Protein AF-A0A952IYL4-F1 (afdb_monomer_lite)

Radius of gyration: 21.08 Å; chains: 1; bounding box: 59×47×56 Å

Sequence (177 aa):
MKTLAILIWVLPSLYLCVGGISNIVISKSFENARMQPENPRTGEDGNWYRNKAEQDASIDYENMIRLYPMYNGLGTTISYLLFLMGFGALGSIIRILLNKMNANNPLPAESLIPVVGVIIGIVVIVVDEFLPEFKYQSGKEKFYFTMALLGGLYSKEFLESLGKKFIARLDTNPTKP

Foldseek 3Di:
DLVVLLVVLLPLLVLLQVLLVLVVVLVVLCVVQVVDQFDWDADPVRDIDRDDSRVVSVVSVVVSCVSVVVPVPQPPVRSLLSSLLSLLLQLLSVLQVVCCVVVVDDRPPPSCLSVLLSVQSNCLVVVCVVCVPVCVPQPNSVVSSVSSSVCSNCSVVVVVVVVVVVVVVVVVDPPDD

pLDDT: mean 78.01, std 13.48, range [39.44, 94.5]

Structure (mmCIF, N/CA/C/O backbone):
data_AF-A0A952IYL4-F1
#
_entry.id   AF-A0A952IYL4-F1
#
loop_
_atom_site.group_PDB
_atom_site.id
_atom_site.type_symbol
_atom_site.label_atom_id
_atom_site.label_alt_id
_atom_site.label_comp_id
_atom_site.label_asym_id
_atom_site.label_entity_id
_atom_site.label_seq_id
_atom_site.pdbx_PDB_ins_code
_atom_site.Cartn_x
_atom_site.Cartn_y
_atom_site.Cartn_z
_atom_site.occupancy
_atom_site.B_iso_or_equiv
_atom_site.auth_seq_id
_atom_site.auth_comp_id
_atom_site.auth_asym_id
_atom_site.auth_atom_id
_atom_site.pdbx_PDB_model_num
ATOM 1 N N . MET A 1 1 ? -1.327 9.370 27.775 1.00 54.38 1 MET A N 1
ATOM 2 C CA . MET A 1 1 ? -1.295 7.953 27.333 1.00 54.38 1 MET A CA 1
ATOM 3 C C . MET A 1 1 ? -2.117 7.687 26.067 1.00 54.38 1 MET A C 1
ATOM 5 O O . MET A 1 1 ? -1.551 7.152 25.127 1.00 54.38 1 MET A O 1
ATOM 9 N N . LYS A 1 2 ? -3.392 8.105 25.969 1.00 63.66 2 LYS A N 1
ATOM 10 C CA . LYS A 1 2 ? -4.260 7.814 24.799 1.00 63.66 2 LYS A CA 1
ATOM 11 C C . LYS A 1 2 ? -3.735 8.339 23.446 1.00 63.66 2 LYS A C 1
ATOM 13 O O . LYS A 1 2 ? -3.785 7.627 22.454 1.00 63.66 2 LYS A O 1
ATOM 18 N N . THR A 1 3 ? -3.170 9.548 23.411 1.00 65.38 3 THR A N 1
ATOM 19 C CA . THR A 1 3 ? -2.587 10.138 22.188 1.00 65.38 3 THR A CA 1
ATOM 20 C C . THR A 1 3 ? -1.337 9.396 21.711 1.00 65.38 3 THR A C 1
ATOM 22 O O . THR A 1 3 ? -1.148 9.213 20.514 1.00 65.38 3 THR A O 1
ATOM 25 N N . LEU A 1 4 ? -0.508 8.929 22.652 1.00 68.69 4 LEU A N 1
ATOM 26 C CA . LEU A 1 4 ? 0.713 8.180 22.350 1.00 68.69 4 LEU A CA 1
ATOM 27 C C . LEU A 1 4 ? 0.381 6.823 21.716 1.00 68.69 4 LEU A C 1
ATOM 29 O O . LEU A 1 4 ? 1.014 6.435 20.744 1.00 68.69 4 LEU A O 1
ATOM 33 N N . ALA A 1 5 ? -0.664 6.148 22.207 1.00 70.62 5 ALA A N 1
ATOM 34 C CA . ALA A 1 5 ? -1.143 4.898 21.623 1.00 70.62 5 ALA A CA 1
ATOM 35 C C . ALA A 1 5 ? -1.588 5.077 20.163 1.00 70.62 5 ALA A C 1
ATOM 37 O O . ALA A 1 5 ? -1.241 4.265 19.317 1.00 70.62 5 ALA A O 1
ATOM 38 N N . ILE A 1 6 ? -2.297 6.162 19.839 1.00 71.00 6 ILE A N 1
ATOM 39 C CA . ILE A 1 6 ? -2.703 6.446 18.453 1.00 71.00 6 ILE A CA 1
ATOM 40 C C . ILE A 1 6 ? -1.487 6.743 17.573 1.00 71.00 6 ILE A C 1
ATOM 42 O O . ILE A 1 6 ? -1.422 6.238 16.458 1.00 71.00 6 ILE A O 1
ATOM 46 N N . LEU A 1 7 ? -0.501 7.497 18.069 1.00 75.38 7 LEU A N 1
ATOM 47 C CA . LEU A 1 7 ? 0.737 7.769 17.328 1.00 75.38 7 LEU A CA 1
ATOM 48 C C . LEU A 1 7 ? 1.519 6.488 16.998 1.00 75.38 7 LEU A C 1
ATOM 50 O O . LEU A 1 7 ? 2.036 6.372 15.887 1.00 75.38 7 LEU A O 1
ATOM 54 N N . ILE A 1 8 ? 1.537 5.515 17.917 1.00 82.38 8 ILE A N 1
ATOM 55 C CA . ILE A 1 8 ? 2.146 4.191 17.702 1.00 82.38 8 ILE A CA 1
ATOM 56 C C . ILE A 1 8 ? 1.471 3.438 16.550 1.00 82.38 8 ILE A C 1
ATOM 58 O O . ILE A 1 8 ? 2.142 2.680 15.863 1.00 82.38 8 ILE A O 1
ATOM 62 N N . TRP A 1 9 ? 0.180 3.662 16.290 1.00 82.81 9 TRP A N 1
ATOM 63 C CA . TRP A 1 9 ? -0.519 3.053 15.153 1.00 82.81 9 TRP A CA 1
ATOM 64 C C . TRP A 1 9 ? -0.425 3.886 13.872 1.00 82.81 9 TRP A C 1
ATOM 66 O O . TRP A 1 9 ? -0.315 3.324 12.785 1.00 82.81 9 TRP A O 1
ATOM 76 N N . VAL A 1 10 ? -0.443 5.217 13.980 1.00 85.75 10 VAL A N 1
ATOM 77 C CA . VAL A 1 10 ? -0.413 6.142 12.835 1.00 85.75 10 VAL A CA 1
ATOM 78 C C . VAL A 1 10 ? 0.873 5.987 12.036 1.00 85.75 10 VAL A C 1
ATOM 80 O O . VAL A 1 10 ? 0.806 5.816 10.821 1.00 85.75 10 VAL A O 1
ATOM 83 N N . LEU A 1 11 ? 2.034 6.044 12.699 1.00 88.50 11 LEU A N 1
ATOM 84 C CA . LEU A 1 11 ? 3.321 6.075 12.000 1.00 88.50 11 LEU A CA 1
ATOM 85 C C . LEU A 1 11 ? 3.586 4.781 11.210 1.00 88.50 11 LEU A C 1
ATOM 87 O O . LEU A 1 11 ? 3.863 4.891 10.015 1.00 88.50 11 LEU A O 1
ATOM 91 N N . PRO A 1 12 ? 3.425 3.570 11.783 1.00 89.19 12 PRO A N 1
ATOM 92 C CA . PRO A 1 12 ? 3.587 2.333 11.022 1.00 89.19 12 PRO A CA 1
ATOM 93 C C . PRO A 1 12 ? 2.534 2.172 9.925 1.00 89.19 12 PRO A C 1
ATOM 95 O O . PRO A 1 12 ? 2.871 1.756 8.822 1.00 89.19 12 PRO A O 1
ATOM 98 N N . SER A 1 13 ? 1.271 2.538 10.183 1.00 89.94 13 SER A N 1
ATOM 99 C CA . SER A 1 13 ? 0.208 2.412 9.173 1.00 89.94 13 SER A CA 1
ATOM 100 C C . SER A 1 13 ? 0.472 3.314 7.971 1.00 89.94 13 SER A C 1
ATOM 102 O O . SER A 1 13 ? 0.368 2.862 6.835 1.00 89.94 13 SER A O 1
ATOM 104 N N . LEU A 1 14 ? 0.866 4.571 8.207 1.00 91.00 14 LEU A N 1
ATOM 105 C CA . LEU A 1 14 ? 1.255 5.496 7.142 1.00 91.00 14 LEU A CA 1
ATOM 106 C C . LEU A 1 14 ? 2.483 4.994 6.388 1.00 91.00 14 LEU A C 1
ATOM 108 O O . LEU A 1 14 ? 2.465 4.989 5.162 1.00 91.00 14 LEU A O 1
ATOM 112 N N . TYR A 1 15 ? 3.512 4.533 7.101 1.00 91.25 15 TYR A N 1
ATOM 113 C CA . TYR A 1 15 ? 4.718 3.976 6.491 1.00 91.25 15 TYR A CA 1
ATOM 114 C C . TYR A 1 15 ? 4.389 2.820 5.532 1.00 91.25 15 TYR A C 1
ATOM 116 O O . TYR A 1 15 ? 4.819 2.828 4.380 1.00 91.25 15 TYR A O 1
ATOM 124 N N . LEU A 1 16 ? 3.544 1.879 5.965 1.00 90.94 16 LEU A N 1
ATOM 125 C CA . LEU A 1 16 ? 3.081 0.764 5.135 1.00 90.94 16 LEU A CA 1
ATOM 126 C C . LEU A 1 16 ? 2.220 1.230 3.953 1.00 90.94 16 LEU A C 1
ATOM 128 O O . LEU A 1 16 ? 2.402 0.742 2.840 1.00 90.94 16 LEU A O 1
ATOM 132 N N . CYS A 1 17 ? 1.308 2.185 4.159 1.00 91.12 17 CYS A N 1
ATOM 133 C CA . CYS A 1 17 ? 0.451 2.700 3.088 1.00 91.12 17 CYS A CA 1
ATOM 134 C C . CYS A 1 17 ? 1.260 3.411 1.999 1.00 91.12 17 CYS A C 1
ATOM 136 O O . CYS A 1 17 ? 1.048 3.153 0.815 1.00 91.12 17 CYS A O 1
ATOM 138 N N . VAL A 1 18 ? 2.196 4.287 2.382 1.00 91.44 18 VAL A N 1
ATOM 139 C CA . VAL A 1 18 ? 3.045 5.007 1.422 1.00 91.44 18 VAL A CA 1
ATOM 140 C C . VAL A 1 18 ? 3.923 4.020 0.661 1.00 91.44 18 VAL A C 1
ATOM 142 O O . VAL A 1 18 ? 3.973 4.088 -0.563 1.00 91.44 18 VAL A O 1
ATOM 145 N N . GLY A 1 19 ? 4.540 3.056 1.348 1.00 90.00 19 GLY A N 1
ATOM 146 C CA . GLY A 1 19 ? 5.318 2.012 0.686 1.00 90.00 19 GLY A CA 1
ATOM 147 C C . GLY A 1 19 ? 4.492 1.166 -0.292 1.00 90.00 19 GLY A C 1
ATOM 148 O O . GLY A 1 19 ? 4.947 0.909 -1.405 1.00 90.00 19 GLY A O 1
ATOM 149 N N . GLY A 1 20 ? 3.252 0.815 0.063 1.00 87.88 20 GLY A N 1
ATOM 150 C CA . GLY A 1 20 ? 2.334 0.097 -0.827 1.00 87.88 20 GLY A CA 1
ATOM 151 C C . GLY A 1 20 ? 1.944 0.901 -2.070 1.00 87.88 20 GLY A C 1
ATOM 152 O O . GLY A 1 20 ? 1.923 0.358 -3.174 1.00 87.88 20 GLY A O 1
ATOM 153 N N . ILE A 1 21 ? 1.689 2.206 -1.922 1.00 89.12 21 ILE A N 1
ATOM 154 C CA . ILE A 1 21 ? 1.413 3.105 -3.056 1.00 89.12 21 ILE A CA 1
ATOM 155 C C . ILE A 1 21 ? 2.640 3.222 -3.959 1.00 89.12 21 ILE A C 1
ATOM 157 O O . ILE A 1 21 ? 2.503 3.094 -5.175 1.00 89.12 21 ILE A O 1
ATOM 161 N N . SER A 1 22 ? 3.826 3.430 -3.383 1.00 90.19 22 SER A N 1
ATOM 162 C CA . SER A 1 22 ? 5.079 3.489 -4.140 1.00 90.19 22 SER A CA 1
ATOM 163 C C . SER A 1 22 ? 5.296 2.213 -4.948 1.00 90.19 22 SER A C 1
ATOM 165 O O . SER A 1 22 ? 5.591 2.295 -6.137 1.00 90.19 22 SER A O 1
ATOM 167 N N . ASN A 1 23 ? 5.052 1.043 -4.350 1.00 87.19 23 ASN A N 1
ATOM 168 C CA . ASN A 1 23 ? 5.177 -0.238 -5.039 1.00 87.19 23 ASN A CA 1
ATOM 169 C C . ASN A 1 23 ? 4.221 -0.358 -6.242 1.00 87.19 23 ASN A C 1
ATOM 171 O O . ASN A 1 23 ? 4.643 -0.790 -7.315 1.00 87.19 23 ASN A O 1
ATOM 175 N N . ILE A 1 24 ? 2.962 0.083 -6.107 1.00 85.44 24 ILE A N 1
ATOM 176 C CA . ILE A 1 24 ? 2.004 0.125 -7.230 1.00 85.44 24 ILE A CA 1
ATOM 177 C C . ILE A 1 24 ? 2.506 1.051 -8.342 1.00 85.44 24 ILE A C 1
ATOM 179 O O . ILE A 1 24 ? 2.439 0.708 -9.523 1.00 85.44 24 ILE A O 1
ATOM 183 N N . VAL A 1 25 ? 2.962 2.253 -7.979 1.00 89.19 25 VAL A N 1
ATOM 184 C CA . VAL A 1 25 ? 3.420 3.260 -8.946 1.00 89.19 25 VAL A CA 1
ATOM 185 C C . VAL A 1 25 ? 4.622 2.735 -9.725 1.00 89.19 25 VAL A C 1
ATOM 187 O O . VAL A 1 25 ? 4.610 2.783 -10.952 1.00 89.19 25 VAL A O 1
ATOM 190 N N . ILE A 1 26 ? 5.606 2.167 -9.031 1.00 90.81 26 ILE A N 1
ATOM 191 C CA . ILE A 1 26 ? 6.827 1.623 -9.633 1.00 90.81 26 ILE A CA 1
ATOM 192 C C . ILE A 1 26 ? 6.516 0.403 -10.505 1.00 90.81 26 ILE A C 1
ATOM 194 O O . ILE A 1 26 ? 7.002 0.318 -11.632 1.00 90.81 26 ILE A O 1
ATOM 198 N N . SER A 1 27 ? 5.640 -0.497 -10.049 1.00 86.75 27 SER A N 1
ATOM 199 C CA . SER A 1 27 ? 5.186 -1.639 -10.857 1.00 86.75 27 SER A CA 1
ATOM 200 C C . SER A 1 27 ? 4.553 -1.173 -12.170 1.00 86.75 27 SER A C 1
ATOM 202 O O . SER A 1 27 ? 4.871 -1.692 -13.240 1.00 86.75 27 SER A O 1
ATOM 204 N N . LYS A 1 28 ? 3.736 -0.114 -12.119 1.00 89.19 28 LYS A N 1
ATOM 205 C CA . LYS A 1 28 ? 3.158 0.495 -13.321 1.00 89.19 28 LYS A CA 1
ATOM 206 C C . LYS A 1 28 ? 4.212 1.166 -14.208 1.00 89.19 28 LYS A C 1
ATOM 208 O O . LYS A 1 28 ? 4.083 1.129 -15.429 1.00 89.19 28 LYS A O 1
ATOM 213 N N . SER A 1 29 ? 5.258 1.761 -13.634 1.00 91.50 29 SER A N 1
ATOM 214 C CA . SER A 1 29 ? 6.390 2.296 -14.403 1.00 91.50 29 SER A CA 1
ATOM 215 C C . SER A 1 29 ? 7.112 1.195 -15.184 1.00 91.50 29 SER A C 1
ATOM 217 O O . SER A 1 29 ? 7.380 1.384 -16.370 1.00 91.50 29 SER A O 1
ATOM 219 N N . PHE A 1 30 ? 7.330 0.019 -14.584 1.00 92.31 30 PHE A N 1
ATOM 22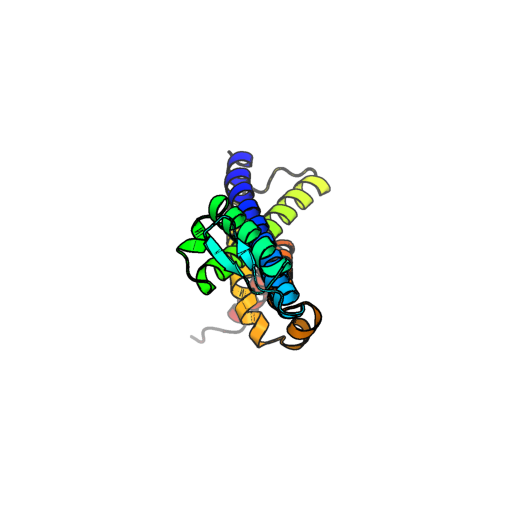0 C CA . PHE A 1 30 ? 7.873 -1.146 -15.295 1.00 92.31 30 PHE A CA 1
ATOM 221 C C . PHE A 1 30 ? 6.939 -1.654 -16.401 1.00 92.31 30 PHE A C 1
ATOM 223 O O . PHE A 1 30 ? 7.399 -1.950 -17.504 1.00 92.31 30 PHE A O 1
ATOM 230 N N . GLU A 1 31 ? 5.629 -1.731 -16.153 1.00 89.94 31 GLU A N 1
ATOM 231 C CA . GLU A 1 31 ? 4.652 -2.094 -17.191 1.00 89.94 31 GLU A CA 1
ATOM 232 C C . GLU A 1 31 ? 4.694 -1.117 -18.371 1.00 89.94 31 GLU A C 1
ATOM 234 O O . GLU A 1 31 ? 4.786 -1.536 -19.524 1.00 89.94 31 GLU A O 1
ATOM 239 N N . ASN A 1 32 ? 4.697 0.187 -18.092 1.00 90.00 32 ASN A N 1
ATOM 240 C CA . ASN A 1 32 ? 4.788 1.224 -19.116 1.00 90.00 32 ASN A CA 1
ATOM 241 C C . ASN A 1 32 ? 6.108 1.137 -19.895 1.00 90.00 32 ASN A C 1
ATOM 243 O O . ASN A 1 32 ? 6.109 1.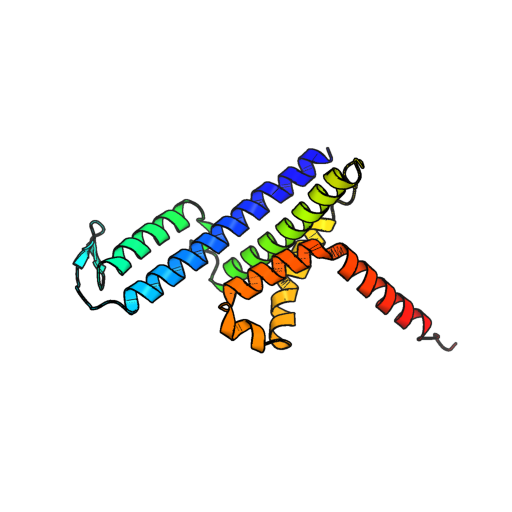300 -21.114 1.00 90.00 32 ASN A O 1
ATOM 247 N N . ALA A 1 33 ? 7.224 0.850 -19.219 1.00 91.81 33 ALA A N 1
ATOM 248 C CA . ALA A 1 33 ? 8.522 0.670 -19.861 1.00 91.81 33 ALA A CA 1
ATOM 249 C C . ALA A 1 33 ? 8.520 -0.502 -20.853 1.00 91.81 33 ALA A C 1
ATOM 251 O O . ALA A 1 33 ? 9.098 -0.398 -21.935 1.00 91.81 33 ALA A O 1
ATOM 252 N N . ARG A 1 34 ? 7.814 -1.594 -20.533 1.00 92.19 34 ARG A N 1
ATOM 253 C CA . ARG A 1 34 ? 7.658 -2.752 -21.431 1.00 92.19 34 ARG A CA 1
ATOM 254 C C . ARG A 1 34 ? 6.830 -2.439 -22.676 1.00 92.19 34 ARG A C 1
ATOM 256 O O . ARG A 1 34 ? 7.074 -3.041 -23.717 1.00 92.19 34 ARG A O 1
ATOM 263 N N . MET A 1 35 ? 5.883 -1.504 -22.587 1.00 92.06 35 MET A N 1
ATOM 264 C CA . MET A 1 35 ? 5.075 -1.061 -23.734 1.00 92.06 35 MET A CA 1
ATOM 265 C C . MET A 1 35 ? 5.839 -0.131 -24.685 1.00 92.06 35 MET A C 1
ATOM 267 O O . MET A 1 35 ? 5.413 0.065 -25.822 1.00 92.06 35 MET A O 1
ATOM 271 N N . GLN A 1 36 ? 6.952 0.458 -24.241 1.00 91.81 36 GLN A N 1
ATOM 272 C CA . GLN A 1 36 ? 7.775 1.324 -25.080 1.00 91.81 36 GLN A CA 1
ATOM 273 C C . GLN A 1 36 ? 8.692 0.514 -26.016 1.00 91.81 36 GLN A C 1
ATOM 275 O O . GLN A 1 36 ? 9.071 -0.622 -25.691 1.00 91.81 36 GLN A O 1
ATOM 280 N N . PRO A 1 37 ? 9.087 1.100 -27.166 1.00 91.25 37 PRO A N 1
ATOM 281 C CA . PRO A 1 37 ? 10.078 0.505 -28.053 1.00 91.25 37 PRO A CA 1
ATOM 282 C C . PRO A 1 37 ? 11.373 0.154 -27.317 1.00 91.25 37 PRO A C 1
ATOM 284 O O . PRO A 1 37 ? 11.769 0.814 -26.350 1.00 91.25 37 PRO A O 1
ATOM 287 N N . GLU A 1 38 ? 12.039 -0.892 -27.792 1.00 91.81 38 GLU A N 1
ATOM 288 C CA . GLU A 1 38 ? 13.365 -1.248 -27.303 1.00 91.81 38 GLU A CA 1
ATOM 289 C C . GLU A 1 38 ? 14.381 -0.220 -27.798 1.00 91.81 38 GLU A C 1
ATOM 291 O O . GLU A 1 38 ? 14.461 0.083 -28.987 1.00 91.81 38 GLU A O 1
ATOM 296 N N . ASN A 1 39 ? 15.147 0.326 -26.863 1.00 92.19 39 ASN A N 1
ATOM 297 C CA . ASN A 1 39 ? 16.310 1.153 -27.138 1.00 92.19 39 ASN A CA 1
ATOM 298 C C . ASN A 1 39 ? 17.348 0.863 -26.048 1.00 92.19 39 ASN A C 1
ATOM 300 O O . ASN A 1 39 ? 17.429 1.615 -25.066 1.00 92.19 39 ASN A O 1
ATOM 304 N N . PRO A 1 40 ? 18.047 -0.282 -26.164 1.00 89.88 40 PRO A N 1
ATOM 305 C CA . PRO A 1 40 ? 18.872 -0.796 -25.090 1.00 89.88 40 PRO A CA 1
ATOM 306 C C . PRO A 1 40 ? 19.961 0.188 -24.690 1.00 89.88 40 PRO A C 1
ATOM 308 O O . PRO A 1 40 ? 20.583 0.834 -25.534 1.00 89.88 40 PRO A O 1
ATOM 311 N N . ARG A 1 41 ? 20.210 0.285 -23.389 1.00 90.12 41 ARG A N 1
ATOM 312 C CA . ARG A 1 41 ? 21.247 1.154 -22.837 1.00 90.12 41 ARG A CA 1
ATOM 313 C C . ARG A 1 41 ? 21.812 0.583 -21.555 1.00 90.12 41 ARG A C 1
ATOM 315 O O . ARG A 1 41 ? 21.117 -0.103 -20.811 1.00 90.12 41 ARG A O 1
ATOM 322 N N . THR A 1 42 ? 23.067 0.904 -21.297 1.00 90.75 42 THR A N 1
ATOM 323 C CA . THR A 1 42 ? 23.731 0.564 -20.043 1.00 90.75 42 THR A CA 1
ATOM 324 C C . THR A 1 42 ? 23.528 1.705 -19.051 1.00 90.75 42 THR A C 1
ATOM 326 O O . THR A 1 42 ? 23.703 2.871 -19.413 1.00 90.75 42 THR A O 1
ATOM 329 N N . GLY A 1 43 ? 23.117 1.382 -17.827 1.00 86.50 43 GLY A N 1
ATOM 330 C CA . GLY A 1 43 ? 23.027 2.356 -16.745 1.00 86.50 43 GLY A CA 1
ATOM 331 C C . GLY A 1 43 ? 24.384 2.667 -16.117 1.00 86.50 43 GLY A C 1
ATOM 332 O O . GLY A 1 43 ? 25.383 1.999 -16.382 1.00 86.50 43 GLY A O 1
ATOM 333 N N . GLU A 1 44 ? 24.419 3.688 -15.259 1.00 84.06 44 GLU A N 1
ATOM 334 C CA . GLU A 1 44 ? 25.616 4.048 -14.475 1.00 84.06 44 GLU A CA 1
ATOM 335 C C . GLU A 1 44 ? 26.022 2.952 -13.472 1.00 84.06 44 GLU A C 1
ATOM 337 O O . GLU A 1 44 ? 27.165 2.891 -13.032 1.00 84.06 44 GLU A O 1
ATOM 342 N N . ASP A 1 45 ? 25.089 2.061 -13.151 1.00 84.00 45 ASP A N 1
ATOM 343 C CA . ASP A 1 45 ? 25.254 0.862 -12.330 1.00 84.00 45 ASP A CA 1
ATOM 344 C C . ASP A 1 45 ? 25.847 -0.337 -13.098 1.00 84.00 45 ASP A C 1
ATOM 346 O O . ASP A 1 45 ? 26.079 -1.394 -12.514 1.00 84.00 45 ASP A O 1
ATOM 350 N N . GLY A 1 46 ? 26.091 -0.193 -14.405 1.00 86.69 46 GLY A N 1
ATOM 351 C CA . GLY A 1 46 ? 26.610 -1.252 -15.270 1.00 86.69 46 GLY A CA 1
ATOM 352 C C . GLY A 1 46 ? 25.562 -2.269 -15.736 1.00 86.69 46 GLY A C 1
ATOM 353 O O . GLY A 1 46 ? 25.914 -3.192 -16.474 1.00 86.69 46 GLY A O 1
ATOM 354 N N . ASN A 1 47 ? 24.288 -2.109 -15.363 1.00 90.50 47 ASN A N 1
ATOM 355 C CA . ASN A 1 47 ? 23.212 -3.004 -15.786 1.00 90.50 47 ASN A CA 1
ATOM 356 C C . ASN A 1 47 ? 22.685 -2.637 -17.178 1.00 90.50 47 ASN A C 1
ATOM 358 O O . ASN A 1 47 ? 22.672 -1.471 -17.582 1.00 90.50 47 ASN A O 1
ATOM 362 N N . TRP A 1 48 ? 22.229 -3.648 -17.920 1.00 93.12 48 TRP A N 1
ATOM 363 C CA . TRP A 1 48 ? 21.569 -3.458 -19.210 1.00 93.12 48 TRP A CA 1
ATOM 364 C C . TRP A 1 48 ? 20.070 -3.263 -19.026 1.00 93.12 48 TRP A C 1
ATOM 366 O O . TRP A 1 48 ? 19.394 -4.104 -18.439 1.00 93.12 48 TRP A O 1
ATOM 376 N N . TYR A 1 49 ? 19.560 -2.180 -19.601 1.00 93.88 49 TYR A N 1
ATOM 377 C CA . TYR A 1 49 ? 18.151 -1.818 -19.597 1.00 93.88 49 TYR A CA 1
ATOM 378 C C . TYR A 1 49 ? 17.598 -1.841 -21.018 1.00 93.88 49 TYR A C 1
ATOM 380 O O . TYR A 1 49 ? 18.268 -1.408 -21.958 1.00 93.88 49 TYR A O 1
ATOM 388 N N . ARG A 1 50 ? 16.351 -2.286 -21.180 1.00 92.88 50 ARG A N 1
ATOM 389 C CA . ARG A 1 50 ? 15.598 -2.307 -22.443 1.00 92.88 50 ARG A CA 1
ATOM 390 C C . ARG A 1 50 ? 15.438 -0.914 -23.034 1.00 92.88 50 ARG A C 1
ATOM 392 O O . ARG A 1 50 ? 15.460 -0.771 -24.253 1.00 92.88 50 ARG A O 1
ATOM 399 N N . ASN A 1 51 ? 15.207 0.097 -22.194 1.00 94.50 51 ASN A N 1
ATOM 400 C CA . ASN A 1 51 ? 15.036 1.484 -22.618 1.00 94.50 51 ASN A CA 1
ATOM 401 C C . ASN A 1 51 ? 15.214 2.502 -21.477 1.00 94.50 51 ASN A C 1
ATOM 403 O O . ASN A 1 51 ? 15.363 2.163 -20.304 1.00 94.50 51 ASN A O 1
ATOM 407 N N . LYS A 1 52 ? 15.179 3.784 -21.876 1.00 93.06 52 LYS A N 1
ATOM 408 C CA . LYS A 1 52 ? 14.446 4.882 -21.219 1.00 93.06 52 LYS A CA 1
ATOM 409 C C . LYS A 1 52 ? 13.833 4.578 -19.834 1.00 93.06 52 LYS A C 1
ATOM 411 O O . LYS A 1 52 ? 14.448 4.532 -18.773 1.00 93.06 52 LYS A O 1
ATOM 416 N N . ALA A 1 53 ? 12.540 4.332 -19.911 1.00 93.31 53 ALA A N 1
ATOM 417 C CA . ALA A 1 53 ? 11.668 4.164 -18.775 1.00 93.31 53 ALA A CA 1
ATOM 418 C C . ALA A 1 53 ? 12.049 2.992 -17.860 1.00 93.31 53 ALA A C 1
ATOM 420 O O . ALA A 1 53 ? 11.800 3.087 -16.664 1.00 93.31 53 ALA A O 1
ATOM 421 N N . GLU A 1 54 ? 12.651 1.910 -18.370 1.00 94.12 54 GLU A N 1
ATOM 422 C CA . GLU A 1 54 ? 13.018 0.773 -17.514 1.00 94.12 54 GLU A CA 1
ATOM 423 C C . GLU A 1 54 ? 14.146 1.123 -16.538 1.00 94.12 54 GLU A C 1
ATOM 425 O O . GLU A 1 54 ? 14.055 0.782 -15.362 1.00 94.12 54 GLU A O 1
ATOM 430 N N . GLN A 1 55 ? 15.172 1.848 -16.992 1.00 94.50 55 GLN A N 1
ATOM 431 C CA . GLN A 1 55 ? 16.228 2.320 -16.091 1.00 94.50 55 GLN A CA 1
ATOM 432 C C . GLN A 1 55 ? 15.659 3.280 -15.039 1.00 94.50 55 GLN A C 1
ATOM 434 O O . GLN A 1 55 ? 15.975 3.147 -13.861 1.00 94.50 55 GLN A O 1
ATOM 439 N N . ASP A 1 56 ? 14.805 4.223 -15.449 1.00 93.75 56 ASP A N 1
ATOM 440 C CA . ASP A 1 56 ? 14.215 5.200 -14.529 1.00 93.75 56 ASP A CA 1
ATOM 441 C C . ASP A 1 56 ? 13.349 4.475 -13.468 1.00 93.75 56 ASP A C 1
ATOM 443 O O . ASP A 1 56 ? 13.468 4.745 -12.274 1.00 93.75 56 ASP A O 1
ATOM 447 N N . ALA A 1 57 ? 12.571 3.463 -13.879 1.00 93.75 57 ALA A N 1
ATOM 448 C CA . ALA A 1 57 ? 11.797 2.612 -12.972 1.00 93.75 57 ALA A CA 1
ATOM 449 C C . ALA A 1 57 ? 12.680 1.779 -12.024 1.00 93.75 57 ALA A C 1
ATOM 451 O O . ALA A 1 57 ? 12.322 1.594 -10.861 1.00 93.75 57 ALA A O 1
ATOM 452 N N . SER A 1 58 ? 13.834 1.300 -12.499 1.00 93.00 58 SER A N 1
ATOM 453 C CA . SER A 1 58 ? 14.823 0.590 -11.679 1.00 93.00 58 SER A CA 1
ATOM 454 C C . SER A 1 58 ? 15.406 1.490 -10.589 1.00 93.00 58 SER A C 1
ATOM 456 O O . SER A 1 58 ? 15.440 1.106 -9.421 1.00 93.00 58 SER A O 1
ATOM 458 N N . ILE A 1 59 ? 15.769 2.729 -10.933 1.00 93.19 59 ILE A N 1
ATOM 459 C CA . ILE A 1 59 ? 16.269 3.719 -9.967 1.00 93.19 59 ILE A CA 1
ATOM 460 C C . ILE A 1 59 ? 15.200 4.033 -8.911 1.00 93.19 59 ILE A C 1
ATOM 462 O O . ILE A 1 59 ? 15.493 4.060 -7.712 1.00 93.19 59 ILE A O 1
ATOM 466 N N . ASP A 1 60 ? 13.949 4.233 -9.330 1.00 93.19 60 ASP A N 1
ATOM 467 C CA . ASP A 1 60 ? 12.834 4.459 -8.405 1.00 93.19 60 ASP A CA 1
ATOM 468 C C . ASP A 1 60 ? 12.608 3.255 -7.480 1.00 93.19 60 ASP A C 1
ATOM 470 O O . ASP A 1 60 ? 12.356 3.425 -6.283 1.00 93.19 60 ASP A O 1
ATOM 474 N N . TYR A 1 61 ? 12.749 2.037 -8.007 1.00 91.00 61 TYR A N 1
ATOM 475 C CA . TYR A 1 61 ? 12.665 0.802 -7.233 1.00 91.00 61 TYR A CA 1
ATOM 476 C C . TYR A 1 61 ? 13.778 0.688 -6.189 1.00 91.00 61 TYR A C 1
ATOM 478 O O . TYR A 1 61 ? 13.499 0.390 -5.025 1.00 91.00 61 TYR A O 1
ATOM 486 N N . GLU A 1 62 ? 15.025 0.994 -6.548 1.00 90.94 62 GLU A N 1
ATOM 487 C CA . GLU A 1 62 ? 16.134 1.023 -5.592 1.00 90.94 62 GLU A CA 1
ATOM 488 C C . GLU A 1 62 ? 15.910 2.058 -4.487 1.00 90.94 62 GLU A C 1
ATOM 490 O O . GLU A 1 62 ? 16.113 1.769 -3.304 1.00 90.94 62 GLU A O 1
ATOM 495 N N . ASN A 1 63 ? 15.449 3.257 -4.848 1.00 91.69 63 ASN A N 1
ATOM 496 C CA . ASN A 1 63 ? 15.114 4.302 -3.883 1.00 91.69 63 ASN A CA 1
ATOM 497 C C . ASN A 1 63 ? 13.979 3.863 -2.950 1.00 91.69 63 ASN A C 1
ATOM 499 O O . ASN A 1 63 ? 14.051 4.092 -1.738 1.00 91.69 63 ASN A O 1
ATOM 503 N N . MET A 1 64 ? 12.961 3.181 -3.484 1.00 90.81 64 MET A N 1
ATOM 504 C CA . MET A 1 64 ? 11.900 2.591 -2.674 1.00 90.81 64 MET A CA 1
ATOM 505 C C . MET A 1 64 ? 12.468 1.557 -1.702 1.00 90.81 64 MET A C 1
ATOM 507 O O . MET A 1 64 ? 12.179 1.637 -0.513 1.00 90.81 64 MET A O 1
ATOM 511 N N . ILE A 1 65 ? 13.301 0.618 -2.153 1.00 88.62 65 ILE A N 1
ATOM 512 C CA . ILE A 1 65 ? 13.897 -0.389 -1.265 1.00 88.62 65 ILE A CA 1
ATOM 513 C C . ILE A 1 65 ? 14.758 0.261 -0.177 1.00 88.62 65 ILE A C 1
ATOM 515 O O . ILE A 1 65 ? 14.727 -0.188 0.965 1.00 88.62 65 ILE A O 1
ATOM 519 N N . ARG A 1 66 ? 15.498 1.334 -0.477 1.00 89.56 66 ARG A N 1
ATOM 520 C CA . ARG A 1 66 ? 16.294 2.052 0.536 1.00 89.56 66 ARG A CA 1
ATOM 521 C C . ARG A 1 66 ? 15.423 2.637 1.647 1.00 89.56 66 ARG A C 1
ATOM 523 O O . ARG A 1 66 ? 15.785 2.549 2.817 1.00 89.56 66 ARG A O 1
ATOM 530 N N . LEU A 1 67 ? 14.280 3.221 1.290 1.00 89.00 67 LEU A N 1
ATOM 531 C CA . LEU A 1 67 ? 13.326 3.788 2.251 1.00 89.00 67 LEU A CA 1
ATOM 532 C C . LEU A 1 67 ? 12.495 2.709 2.958 1.00 89.00 67 LEU A C 1
ATOM 534 O O . LEU A 1 67 ? 12.070 2.885 4.103 1.00 89.00 67 LEU A O 1
ATOM 538 N N . TYR A 1 68 ? 12.283 1.587 2.278 1.00 87.69 68 TYR A N 1
ATOM 539 C CA . TYR A 1 68 ? 11.434 0.493 2.712 1.00 87.69 68 TYR A CA 1
ATOM 540 C C . TYR A 1 68 ? 12.124 -0.871 2.543 1.00 87.69 68 TYR A C 1
ATOM 542 O O . TYR A 1 68 ? 11.693 -1.713 1.748 1.00 87.69 68 TYR A O 1
ATOM 550 N N . PRO A 1 69 ? 13.184 -1.137 3.328 1.00 83.56 69 PRO A N 1
ATOM 551 C CA . PRO A 1 69 ? 14.039 -2.315 3.150 1.00 83.56 69 PRO A CA 1
ATOM 552 C C . PRO A 1 69 ? 13.302 -3.633 3.389 1.00 83.56 69 PRO A C 1
ATOM 554 O O . PRO A 1 69 ? 13.703 -4.678 2.879 1.00 83.56 69 PRO A O 1
ATOM 557 N N . MET A 1 70 ? 12.182 -3.583 4.112 1.00 79.12 70 MET A N 1
ATOM 558 C CA . MET A 1 70 ? 11.297 -4.723 4.320 1.00 79.12 70 MET A CA 1
ATOM 559 C C . MET A 1 70 ? 10.799 -5.359 3.010 1.00 79.12 70 MET A C 1
ATOM 561 O O . MET A 1 70 ? 10.479 -6.543 3.017 1.00 79.12 70 MET A O 1
ATOM 565 N N . TYR A 1 71 ? 10.787 -4.636 1.883 1.00 74.88 71 TYR A N 1
ATOM 566 C CA . TYR A 1 71 ? 10.399 -5.194 0.579 1.00 74.88 71 TYR A CA 1
ATOM 567 C C . TYR A 1 71 ? 11.471 -6.058 -0.086 1.00 74.88 71 TYR A C 1
ATOM 569 O O . TYR A 1 71 ? 11.147 -6.815 -0.991 1.00 74.88 71 TYR A O 1
ATOM 577 N N . ASN A 1 72 ? 12.731 -5.985 0.354 1.00 72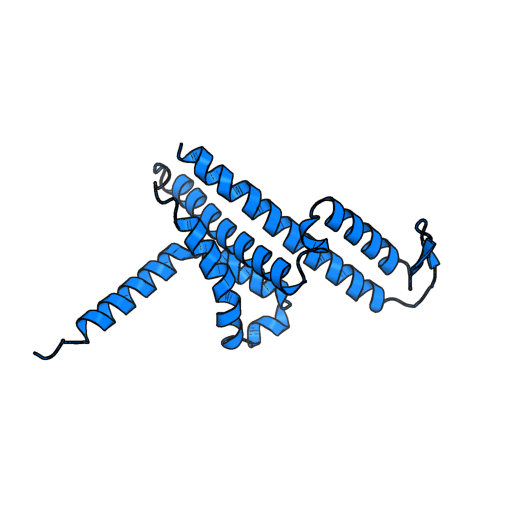.44 72 ASN A N 1
ATOM 578 C CA . ASN A 1 72 ? 13.814 -6.764 -0.253 1.00 72.44 72 ASN A CA 1
ATOM 579 C C . ASN A 1 72 ? 13.941 -8.179 0.348 1.00 72.44 72 ASN A C 1
ATOM 581 O O . ASN A 1 72 ? 14.536 -9.063 -0.257 1.00 72.44 72 ASN A O 1
ATOM 585 N N . GLY A 1 73 ? 13.398 -8.397 1.554 1.00 66.81 73 GLY A N 1
ATOM 586 C CA . GLY A 1 73 ? 13.514 -9.667 2.288 1.00 66.81 73 GLY A CA 1
ATOM 587 C C . GLY A 1 73 ? 12.188 -10.374 2.573 1.00 66.81 73 GLY A C 1
ATOM 588 O O . GLY A 1 73 ? 12.170 -11.581 2.804 1.00 66.81 73 GLY A O 1
ATOM 589 N N . LEU A 1 74 ? 11.069 -9.648 2.553 1.00 65.00 74 LEU A N 1
ATOM 590 C CA . LEU A 1 74 ? 9.740 -10.232 2.686 1.00 65.00 74 LEU A CA 1
ATOM 591 C C . LEU A 1 74 ? 9.242 -10.521 1.273 1.00 65.00 74 LEU A C 1
ATOM 593 O O . LEU A 1 74 ? 9.084 -9.599 0.483 1.00 65.00 74 LEU A O 1
ATOM 597 N N . GLY A 1 75 ? 9.035 -11.794 0.930 1.00 71.81 75 GLY A N 1
ATOM 598 C CA . GLY A 1 75 ? 8.500 -12.161 -0.383 1.00 71.81 75 GLY A CA 1
ATOM 599 C C . GLY A 1 75 ? 7.223 -11.379 -0.721 1.00 71.81 75 GLY A C 1
ATOM 600 O O . GLY A 1 75 ? 6.495 -10.947 0.177 1.00 71.81 75 GLY A O 1
ATOM 601 N N . THR A 1 76 ? 6.930 -11.229 -2.014 1.00 73.25 76 THR A N 1
ATOM 602 C CA . THR A 1 76 ? 5.861 -10.357 -2.543 1.00 73.25 76 THR A CA 1
ATOM 603 C C . THR A 1 76 ? 4.517 -10.519 -1.826 1.00 73.25 76 THR A C 1
ATOM 605 O O . THR A 1 76 ? 3.874 -9.528 -1.489 1.00 73.25 76 THR A O 1
ATOM 608 N N . THR A 1 77 ? 4.121 -11.753 -1.503 1.00 77.12 77 THR A N 1
ATOM 609 C CA . THR A 1 77 ? 2.888 -12.056 -0.757 1.00 77.12 77 THR A CA 1
ATOM 610 C C . THR A 1 77 ? 2.869 -11.451 0.649 1.00 77.12 77 THR A C 1
ATOM 612 O O . THR A 1 77 ? 1.846 -10.928 1.086 1.00 77.12 77 THR A O 1
ATOM 615 N N . ILE A 1 78 ? 3.986 -11.509 1.377 1.00 80.56 78 ILE A N 1
ATOM 616 C CA . ILE A 1 78 ? 4.064 -11.011 2.756 1.00 80.56 78 ILE A CA 1
ATOM 617 C C . ILE A 1 78 ? 4.036 -9.483 2.758 1.00 80.56 78 ILE A C 1
ATOM 619 O O . ILE A 1 78 ? 3.293 -8.887 3.539 1.00 80.56 78 ILE A O 1
ATOM 623 N N . SER A 1 79 ? 4.789 -8.843 1.860 1.00 80.44 79 SER A N 1
ATOM 624 C CA . SER A 1 79 ? 4.733 -7.388 1.679 1.00 80.44 79 SER A CA 1
ATOM 625 C C . SER A 1 79 ? 3.317 -6.928 1.344 1.00 80.44 79 SER A C 1
ATOM 627 O O . SER A 1 79 ? 2.815 -5.978 1.940 1.00 80.44 79 SER A O 1
ATOM 629 N N . TYR A 1 80 ? 2.642 -7.665 0.463 1.00 82.25 80 TYR A N 1
ATOM 630 C CA . TYR A 1 80 ? 1.269 -7.394 0.070 1.00 82.25 80 TYR A CA 1
ATOM 631 C C . TYR A 1 80 ? 0.273 -7.472 1.243 1.00 82.25 80 TYR A C 1
ATOM 633 O O . TYR A 1 80 ? -0.546 -6.569 1.426 1.00 82.25 80 TYR A O 1
ATOM 641 N N . LEU A 1 81 ? 0.387 -8.490 2.103 1.00 84.56 81 LEU A N 1
ATOM 642 C CA . LEU A 1 81 ? -0.413 -8.592 3.331 1.00 84.56 81 LEU A CA 1
ATOM 643 C C . LEU A 1 81 ? -0.152 -7.424 4.288 1.00 84.56 81 LEU A C 1
ATOM 645 O O . LEU A 1 81 ? -1.091 -6.874 4.866 1.00 84.56 81 LEU A O 1
ATOM 649 N N . LEU A 1 82 ? 1.109 -7.017 4.444 1.00 86.56 82 LEU A N 1
ATOM 650 C CA . LEU A 1 82 ? 1.482 -5.887 5.297 1.00 86.56 82 LEU A CA 1
ATOM 651 C C . LEU A 1 82 ? 0.873 -4.574 4.802 1.00 86.56 82 LEU A C 1
ATOM 653 O O . LEU A 1 82 ? 0.407 -3.781 5.621 1.00 86.56 82 LEU A O 1
ATOM 657 N N . PHE A 1 83 ? 0.778 -4.374 3.487 1.00 88.69 83 PHE A N 1
ATOM 658 C CA . PHE A 1 83 ? 0.063 -3.231 2.918 1.00 88.69 83 PHE A CA 1
ATOM 659 C C . PHE A 1 83 ? -1.408 -3.235 3.289 1.00 88.69 83 PHE A C 1
ATOM 661 O O . PHE A 1 83 ? -1.904 -2.242 3.815 1.00 88.69 83 PHE A O 1
ATOM 668 N N . LEU A 1 84 ? -2.098 -4.353 3.078 1.00 88.31 84 LEU A N 1
ATOM 669 C CA . LEU A 1 84 ? -3.518 -4.464 3.402 1.00 88.31 84 LEU A CA 1
ATOM 670 C C . LEU A 1 84 ? -3.799 -4.195 4.879 1.00 88.31 84 LEU A C 1
ATOM 672 O O . LEU A 1 84 ? -4.722 -3.450 5.211 1.00 88.31 84 LEU A O 1
ATOM 676 N N . MET A 1 85 ? -2.964 -4.744 5.761 1.00 89.75 85 MET A N 1
ATOM 677 C CA . MET A 1 85 ? -3.029 -4.468 7.193 1.00 89.75 85 MET A CA 1
ATOM 678 C C . MET A 1 85 ? -2.821 -2.979 7.493 1.00 89.75 85 MET A C 1
ATOM 680 O O . MET A 1 85 ? -3.584 -2.401 8.267 1.00 89.75 85 MET A O 1
ATOM 684 N N . GLY A 1 86 ? -1.835 -2.343 6.853 1.00 91.19 86 GLY A N 1
ATOM 685 C CA . GLY A 1 86 ? -1.564 -0.911 6.985 1.00 91.19 86 GLY A CA 1
ATOM 686 C C . GLY A 1 86 ? -2.742 -0.039 6.545 1.00 91.19 86 GLY A C 1
ATOM 687 O O . GLY A 1 86 ? -3.142 0.863 7.281 1.00 91.19 86 GLY A O 1
ATOM 688 N N . PHE A 1 87 ? -3.348 -0.336 5.392 1.00 91.38 87 PHE A N 1
ATOM 689 C CA . PHE A 1 87 ? -4.523 0.382 4.887 1.00 91.38 87 PHE A CA 1
ATOM 690 C C . PHE A 1 87 ? -5.743 0.201 5.799 1.00 91.38 87 PHE A C 1
ATOM 692 O O . PHE A 1 87 ? -6.424 1.179 6.111 1.00 91.38 87 PHE A O 1
ATOM 699 N N . GLY A 1 88 ? -5.993 -1.015 6.289 1.00 90.12 88 GLY A N 1
ATOM 700 C CA . GLY A 1 88 ? -7.082 -1.287 7.231 1.00 90.12 88 GLY A CA 1
ATOM 701 C C . GLY A 1 88 ? -6.908 -0.589 8.583 1.00 90.12 88 GLY A C 1
ATOM 702 O O . GLY A 1 88 ? -7.852 0.006 9.120 1.00 90.12 88 GLY A O 1
ATOM 703 N N . ALA A 1 89 ? -5.685 -0.580 9.115 1.00 89.81 89 ALA A N 1
ATOM 704 C CA . ALA A 1 89 ? -5.347 0.182 10.312 1.00 89.81 89 ALA A CA 1
ATOM 705 C C . ALA A 1 89 ? -5.543 1.690 10.086 1.00 89.81 89 ALA A C 1
ATOM 707 O O . ALA A 1 89 ? -6.205 2.350 10.888 1.00 89.81 89 ALA A O 1
ATOM 708 N N . LEU A 1 90 ? -5.047 2.229 8.965 1.00 91.31 90 LEU A N 1
ATOM 709 C CA . LEU A 1 90 ? -5.184 3.645 8.621 1.00 91.31 90 LEU A CA 1
ATOM 710 C C . LEU A 1 90 ? -6.653 4.067 8.507 1.00 91.31 90 LEU A C 1
ATOM 712 O O . LEU A 1 90 ? -7.030 5.095 9.067 1.00 91.31 90 LEU A O 1
ATOM 716 N N . GLY A 1 91 ? -7.499 3.268 7.853 1.00 88.62 91 GLY A N 1
ATOM 717 C CA . GLY A 1 91 ? -8.935 3.541 7.745 1.00 88.62 91 GLY A CA 1
ATOM 718 C C . GLY A 1 91 ? -9.607 3.650 9.114 1.00 88.62 91 GLY A C 1
ATOM 719 O O . GLY A 1 91 ? -10.355 4.591 9.388 1.00 88.62 91 GLY A O 1
ATOM 720 N N . SER A 1 92 ? -9.253 2.739 10.019 1.00 87.38 92 SER A N 1
ATOM 721 C CA . SER A 1 92 ? -9.754 2.728 11.397 1.00 87.38 92 SER A CA 1
ATOM 722 C C . SER A 1 92 ? -9.291 3.955 12.189 1.00 87.38 92 SER A C 1
ATOM 724 O O . SER A 1 92 ? -10.065 4.560 12.932 1.00 87.38 92 SER A O 1
ATOM 726 N N . ILE A 1 93 ? -8.043 4.386 11.989 1.00 86.69 93 ILE A N 1
ATOM 727 C CA . ILE A 1 93 ? -7.497 5.609 12.588 1.00 86.69 93 ILE A CA 1
ATOM 728 C C . ILE A 1 93 ? -8.219 6.853 12.057 1.00 86.69 93 ILE A C 1
ATOM 730 O O . ILE A 1 93 ? -8.609 7.707 12.854 1.00 86.69 93 ILE A O 1
ATOM 734 N N . ILE A 1 94 ? -8.447 6.948 10.741 1.00 86.56 94 ILE A N 1
ATOM 735 C CA . ILE A 1 94 ? -9.205 8.049 10.126 1.00 86.56 94 ILE A CA 1
ATOM 736 C C . ILE A 1 94 ? -10.590 8.142 10.769 1.00 86.56 94 ILE A C 1
ATOM 738 O O . ILE A 1 94 ? -11.004 9.230 11.164 1.00 86.56 94 ILE A O 1
ATOM 742 N N . ARG A 1 95 ? -11.280 7.011 10.966 1.00 84.94 95 ARG A N 1
ATOM 743 C CA . ARG A 1 95 ? -12.587 6.987 11.637 1.00 84.94 95 ARG A CA 1
ATOM 744 C C . ARG A 1 95 ? -12.524 7.530 13.064 1.00 84.94 95 ARG A C 1
ATOM 746 O O . ARG A 1 95 ? -13.370 8.338 13.442 1.00 84.94 95 ARG A O 1
ATOM 753 N N . ILE A 1 96 ? -11.533 7.113 13.854 1.00 81.19 96 ILE A N 1
ATOM 754 C CA . ILE A 1 96 ? -11.338 7.607 15.228 1.00 81.19 96 ILE A CA 1
ATOM 755 C C . ILE A 1 96 ? -11.137 9.128 15.229 1.00 81.19 96 ILE A C 1
ATOM 757 O O . ILE A 1 96 ? -11.739 9.829 16.046 1.00 81.19 96 ILE A O 1
ATOM 761 N N . LEU A 1 97 ? -10.317 9.645 14.310 1.00 81.44 97 LEU A N 1
ATOM 762 C CA . LEU A 1 97 ? -10.048 11.078 14.185 1.00 81.44 97 LEU A CA 1
ATOM 763 C C . LEU A 1 97 ? -11.297 11.858 13.753 1.00 81.44 97 LEU A C 1
ATOM 765 O O . LEU A 1 97 ? -11.614 12.870 14.376 1.00 81.44 97 LEU A O 1
ATOM 769 N N . LEU A 1 98 ? -12.046 11.359 12.766 1.00 81.81 98 LEU A N 1
ATOM 770 C CA . LEU A 1 98 ? -13.309 11.958 12.323 1.00 81.81 98 LEU A CA 1
ATOM 771 C C . LEU A 1 98 ? -14.340 12.008 13.455 1.00 81.81 98 LEU A C 1
ATOM 773 O O . LEU A 1 98 ? -14.963 13.043 13.674 1.00 81.81 98 LEU A O 1
ATOM 777 N N . ASN A 1 99 ? -14.481 10.930 14.230 1.00 77.06 99 ASN A N 1
ATOM 778 C CA . ASN A 1 99 ? -15.393 10.895 15.375 1.00 77.06 99 ASN A CA 1
ATOM 779 C C . ASN A 1 99 ? -14.993 11.904 16.460 1.00 77.06 99 ASN A C 1
ATOM 781 O O . ASN A 1 99 ? -15.858 12.555 17.045 1.00 77.06 99 ASN A O 1
ATOM 785 N N . LYS A 1 100 ? -13.688 12.063 16.712 1.00 75.81 100 LYS A N 1
ATOM 786 C CA . LYS A 1 100 ? -13.175 13.081 17.637 1.00 75.81 100 LYS A CA 1
ATOM 787 C C . LYS A 1 100 ? -13.523 14.492 17.158 1.00 75.81 100 LYS A C 1
ATOM 789 O O . LYS A 1 100 ? -13.976 15.300 17.962 1.00 75.81 100 LYS A O 1
ATOM 794 N N . MET A 1 101 ? -13.317 14.777 15.870 1.00 78.75 101 MET A N 1
ATOM 795 C CA . MET A 1 101 ? -13.596 16.090 15.276 1.00 78.75 101 MET A CA 1
ATOM 796 C C . MET A 1 101 ? -15.091 16.419 15.273 1.00 78.75 101 MET A C 1
ATOM 798 O O . MET A 1 101 ? -15.469 17.521 15.651 1.00 78.75 101 MET A O 1
ATOM 802 N N . ASN A 1 102 ? -15.941 15.463 14.892 1.00 76.12 102 ASN A N 1
ATOM 803 C CA . ASN A 1 102 ? -17.378 15.696 14.739 1.00 76.12 102 ASN A CA 1
ATOM 804 C C . ASN A 1 102 ? -18.123 15.788 16.072 1.00 76.12 102 ASN A C 1
ATOM 806 O O . ASN A 1 102 ? -19.118 16.499 16.166 1.00 76.12 102 ASN A O 1
ATOM 810 N N . ALA A 1 103 ? -17.675 15.057 17.093 1.00 67.25 103 ALA A N 1
ATOM 811 C CA . ALA A 1 103 ? -18.407 14.961 18.349 1.00 67.25 103 ALA A CA 1
ATOM 812 C C . ALA A 1 103 ? -17.784 15.771 19.497 1.00 67.25 103 ALA A C 1
ATOM 814 O O . ALA A 1 103 ? -18.324 15.743 20.599 1.00 67.25 103 ALA A O 1
ATOM 815 N N . ASN A 1 104 ? -16.628 16.428 19.286 1.00 61.91 104 ASN A N 1
ATOM 816 C CA . ASN A 1 104 ? -15.782 17.000 20.352 1.00 61.91 104 ASN A CA 1
ATOM 817 C C . ASN A 1 104 ? -15.545 16.034 21.533 1.00 61.91 104 ASN A C 1
ATOM 819 O O . ASN A 1 104 ? -15.193 16.437 22.642 1.00 61.91 104 ASN A O 1
ATOM 823 N N . ASN A 1 105 ? -15.732 14.736 21.292 1.00 62.50 105 ASN A N 1
ATOM 824 C CA . ASN A 1 105 ? -15.672 13.722 22.321 1.00 62.50 105 ASN A CA 1
ATOM 825 C C . ASN A 1 105 ? -14.210 13.384 22.626 1.00 62.50 105 ASN A C 1
ATOM 827 O O . ASN A 1 105 ? -13.355 13.398 21.729 1.00 62.50 105 ASN A O 1
ATOM 831 N N . PRO A 1 106 ? -13.894 13.040 23.885 1.00 60.88 106 PRO A N 1
ATOM 832 C CA . PRO A 1 106 ? -12.579 12.524 24.219 1.00 60.88 106 PRO A CA 1
ATOM 833 C C . PRO A 1 106 ? -12.291 11.270 23.390 1.00 60.88 106 PRO A C 1
ATOM 835 O O . PRO A 1 106 ? -13.189 10.479 23.104 1.00 60.88 106 PRO A O 1
ATOM 838 N N . LEU A 1 107 ? -11.020 11.084 23.017 1.00 60.31 107 LEU A N 1
ATOM 839 C CA . LEU A 1 107 ? -10.587 9.909 22.262 1.00 60.31 107 LEU A CA 1
ATOM 840 C C . LEU A 1 107 ? -11.100 8.630 22.947 1.00 60.31 107 LEU A C 1
ATOM 842 O O . LEU A 1 107 ? -10.825 8.452 24.149 1.00 60.31 107 LEU A O 1
ATOM 846 N N . PRO A 1 108 ? -11.827 7.761 22.216 1.00 59.59 108 PRO A N 1
ATOM 847 C CA . PRO A 1 108 ? -12.299 6.504 22.771 1.00 59.59 108 PRO A CA 1
ATOM 848 C C . PRO A 1 108 ? -11.101 5.725 23.319 1.00 59.59 108 PRO A C 1
ATOM 850 O O . PRO A 1 108 ? -10.012 5.736 22.745 1.00 59.59 108 PRO A O 1
ATOM 853 N N . ALA A 1 109 ? -11.279 5.101 24.484 1.00 55.91 109 ALA A N 1
ATOM 854 C CA . ALA A 1 109 ? -10.220 4.335 25.145 1.00 55.91 109 ALA A CA 1
ATOM 855 C C . ALA A 1 109 ? -9.901 3.011 24.422 1.00 55.91 109 ALA A C 1
ATOM 857 O O . ALA A 1 109 ? -8.985 2.301 24.828 1.00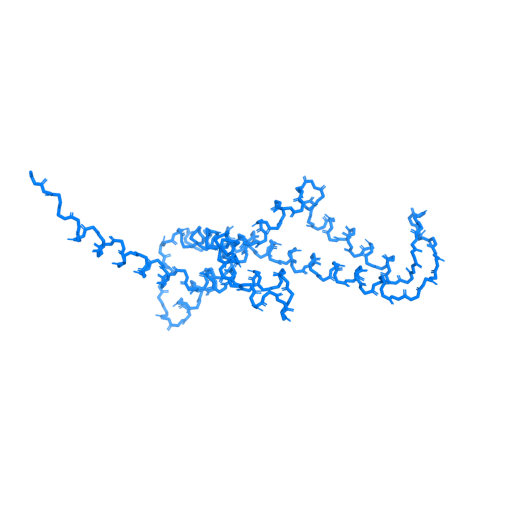 55.91 109 ALA A O 1
ATOM 858 N N . GLU A 1 110 ? -10.651 2.686 23.370 1.00 59.12 110 GLU A N 1
ATOM 859 C CA . GLU A 1 110 ? -10.588 1.422 22.646 1.00 59.12 110 GLU A CA 1
ATOM 860 C C . GLU A 1 110 ? -9.333 1.354 21.766 1.00 59.12 110 GLU A C 1
ATOM 862 O O . GLU A 1 110 ? -9.331 1.694 20.583 1.00 59.12 110 GLU A O 1
ATOM 867 N N . SER A 1 111 ? -8.243 0.872 22.360 1.00 56.12 111 SER A N 1
ATOM 868 C CA . SER A 1 111 ? -6.971 0.575 21.691 1.00 56.12 111 SER A CA 1
ATOM 869 C C . SER A 1 111 ? -7.054 -0.571 20.672 1.00 56.12 111 SER A C 1
ATOM 871 O O . SER A 1 111 ? -6.090 -0.798 19.944 1.00 56.12 111 SER A O 1
ATOM 873 N N . LEU A 1 112 ? -8.185 -1.284 20.609 1.00 62.75 112 LEU A N 1
ATOM 874 C CA . LEU A 1 112 ? -8.391 -2.453 19.750 1.00 62.75 112 LEU A CA 1
ATOM 875 C C . LEU A 1 112 ? -8.958 -2.113 18.363 1.00 62.75 112 LEU A C 1
ATOM 877 O O . LEU A 1 112 ? -8.862 -2.940 17.462 1.00 62.75 112 LEU A O 1
ATOM 881 N N . ILE A 1 113 ? -9.502 -0.909 18.151 1.00 67.38 113 ILE A N 1
ATOM 882 C CA . ILE A 1 113 ? -10.099 -0.519 16.860 1.00 67.38 113 ILE A CA 1
ATOM 883 C C . ILE A 1 113 ? -9.095 -0.644 15.689 1.00 67.38 113 ILE A C 1
ATOM 885 O O . ILE A 1 113 ? -9.455 -1.226 14.666 1.00 67.38 113 ILE A O 1
ATOM 889 N N . PRO A 1 114 ? -7.822 -0.207 15.808 1.00 70.81 114 PRO A N 1
ATOM 890 C CA . PRO A 1 114 ? -6.834 -0.420 14.747 1.00 70.81 114 PRO A CA 1
ATOM 891 C C . PRO A 1 114 ? -6.554 -1.901 14.457 1.00 70.81 114 PRO A C 1
ATOM 893 O O . PRO A 1 114 ? -6.346 -2.257 13.303 1.00 70.81 114 PRO A O 1
ATOM 896 N N . VAL A 1 115 ? -6.608 -2.773 15.473 1.00 76.50 115 VAL A N 1
ATOM 897 C CA . VAL A 1 115 ? -6.418 -4.230 15.318 1.00 76.50 115 VAL A CA 1
ATOM 898 C C . VAL A 1 115 ? -7.554 -4.840 14.498 1.00 76.50 115 VAL A C 1
ATOM 900 O O . VAL A 1 115 ? -7.320 -5.675 13.630 1.00 76.50 115 VAL A O 1
ATOM 903 N N . VAL A 1 116 ? -8.786 -4.384 14.717 1.00 74.81 116 VAL A N 1
ATOM 904 C CA . VAL A 1 116 ? -9.937 -4.781 13.894 1.00 74.81 116 VAL A CA 1
ATOM 905 C C . VAL A 1 116 ? -9.733 -4.325 12.450 1.00 74.81 116 VAL A C 1
ATOM 907 O O . VAL A 1 116 ? -9.965 -5.103 11.529 1.00 74.81 116 VAL A O 1
ATOM 910 N N . GLY A 1 117 ? -9.234 -3.104 12.245 1.00 77.12 117 GLY A N 1
ATOM 911 C CA . GLY A 1 117 ? -8.841 -2.602 10.930 1.00 77.12 117 GLY A CA 1
ATOM 912 C C . GLY A 1 117 ? -7.828 -3.491 10.220 1.00 77.12 117 GLY A C 1
ATOM 913 O O . GLY A 1 117 ? -8.020 -3.833 9.058 1.00 77.12 117 GLY A O 1
ATOM 914 N N . VAL A 1 118 ? -6.781 -3.909 10.933 1.00 79.19 118 VAL A N 1
ATOM 915 C CA . VAL A 1 118 ? -5.768 -4.856 10.443 1.00 79.19 118 VAL A CA 1
ATOM 916 C C . VAL A 1 118 ? -6.417 -6.166 9.992 1.00 79.19 118 VAL A C 1
ATOM 918 O O . VAL A 1 118 ? -6.169 -6.618 8.875 1.00 79.19 118 VAL A O 1
ATOM 921 N N . ILE A 1 119 ? -7.281 -6.752 10.828 1.00 81.44 119 ILE A N 1
ATOM 922 C CA . ILE A 1 119 ? -7.981 -8.007 10.518 1.00 81.44 119 ILE A CA 1
ATOM 923 C C . ILE A 1 119 ? -8.865 -7.835 9.280 1.00 81.44 119 ILE A C 1
ATOM 925 O O . ILE A 1 119 ? -8.813 -8.664 8.375 1.00 81.44 119 ILE A O 1
ATOM 929 N N . ILE A 1 120 ? -9.637 -6.748 9.201 1.00 80.12 120 ILE A N 1
ATOM 930 C CA . ILE A 1 120 ? -10.492 -6.468 8.043 1.00 80.12 120 ILE A CA 1
ATOM 931 C C . ILE A 1 120 ? -9.652 -6.301 6.775 1.00 80.12 120 ILE A C 1
ATOM 933 O O . ILE A 1 120 ? -10.033 -6.833 5.736 1.00 80.12 120 ILE A O 1
ATOM 937 N N . GLY A 1 121 ? -8.491 -5.645 6.861 1.00 76.62 121 GLY A N 1
ATOM 938 C CA . GLY A 1 121 ? -7.546 -5.532 5.750 1.00 76.62 121 GLY A CA 1
ATOM 939 C C . GLY A 1 121 ? -7.143 -6.893 5.176 1.00 76.62 121 GLY A C 1
ATOM 940 O O . GLY A 1 121 ? -7.135 -7.062 3.962 1.00 76.62 121 GLY A O 1
ATOM 941 N N . ILE A 1 122 ? -6.900 -7.894 6.027 1.00 79.06 122 ILE A N 1
ATOM 942 C CA . ILE A 1 122 ? -6.609 -9.271 5.587 1.00 79.06 122 ILE A CA 1
ATOM 943 C C . ILE A 1 122 ? -7.857 -9.936 4.990 1.00 79.06 122 ILE A C 1
ATOM 945 O O . ILE A 1 122 ? -7.776 -10.602 3.958 1.00 79.06 122 ILE A O 1
ATOM 949 N N . VAL A 1 123 ? -9.026 -9.735 5.607 1.00 80.00 123 VAL A N 1
ATOM 950 C CA . VAL A 1 123 ? -10.303 -10.319 5.160 1.00 80.00 123 VAL A CA 1
ATOM 951 C C . VAL A 1 123 ? -10.707 -9.837 3.761 1.00 80.00 123 VAL A C 1
ATOM 953 O O . VAL A 1 123 ? -11.409 -10.563 3.062 1.00 80.00 123 VAL A O 1
ATOM 956 N N . VAL A 1 124 ? -10.214 -8.685 3.291 1.00 77.19 124 VAL A N 1
ATOM 957 C CA . VAL A 1 124 ? -10.410 -8.231 1.899 1.00 77.19 124 VAL A CA 1
ATOM 958 C C . VAL A 1 124 ? -9.959 -9.273 0.876 1.00 77.19 124 VAL A C 1
ATOM 960 O O . VAL A 1 124 ? -10.610 -9.410 -0.156 1.00 77.19 124 VAL A O 1
ATOM 963 N N . ILE A 1 125 ? -8.907 -10.047 1.164 1.00 72.50 125 ILE A N 1
ATOM 964 C CA . ILE A 1 125 ? -8.451 -11.123 0.271 1.00 72.50 125 ILE A CA 1
ATOM 965 C C . ILE A 1 125 ? -9.514 -12.217 0.153 1.00 72.50 125 ILE A C 1
ATOM 967 O O . ILE A 1 125 ? -9.739 -12.740 -0.929 1.00 72.50 125 ILE A O 1
ATOM 971 N N . VAL A 1 126 ? -10.203 -12.538 1.249 1.00 68.50 126 VAL A N 1
ATOM 972 C CA . VAL A 1 126 ? -11.284 -13.532 1.241 1.00 68.50 126 VAL A CA 1
ATOM 973 C C . VAL A 1 126 ? -12.511 -12.980 0.516 1.00 68.50 126 VAL A C 1
ATOM 975 O O . VAL A 1 126 ? -13.149 -13.699 -0.241 1.00 68.50 126 VAL A O 1
ATOM 978 N N . 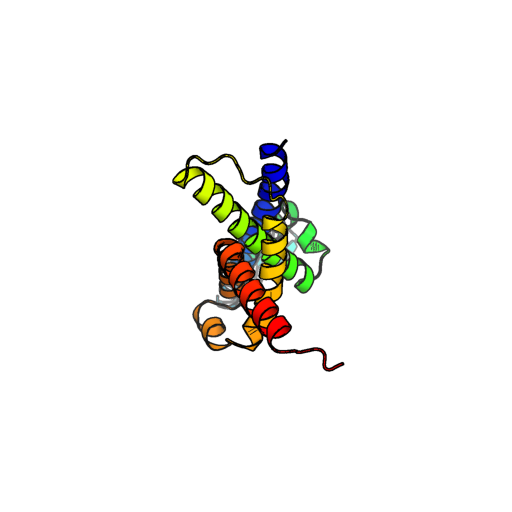VAL A 1 127 ? -12.833 -11.695 0.699 1.00 65.25 127 VAL A N 1
ATOM 979 C CA . VAL A 1 127 ? -13.956 -11.037 0.005 1.00 65.25 127 VAL A CA 1
ATOM 980 C C . VAL A 1 127 ? -13.714 -10.931 -1.510 1.00 65.25 127 VAL A C 1
ATOM 982 O O . VAL A 1 127 ? -14.681 -10.980 -2.269 1.00 65.25 127 VAL A O 1
ATOM 985 N N . ASP A 1 128 ? -12.457 -10.850 -1.967 1.00 66.44 128 ASP A N 1
ATOM 986 C CA . ASP A 1 128 ? -12.098 -10.878 -3.398 1.00 66.44 128 ASP A CA 1
ATOM 987 C C . ASP A 1 128 ? -12.626 -12.119 -4.120 1.00 66.44 128 ASP A C 1
ATOM 989 O O . ASP A 1 128 ? -13.099 -12.005 -5.250 1.00 66.44 128 ASP A O 1
ATOM 993 N N . GLU A 1 129 ? -12.599 -13.291 -3.476 1.00 62.88 129 GLU A N 1
ATOM 994 C CA . GLU A 1 129 ? -13.113 -14.527 -4.082 1.00 62.88 129 GLU A CA 1
ATOM 995 C C . GLU A 1 129 ? -14.612 -14.436 -4.408 1.00 62.88 129 GLU A C 1
ATOM 997 O O . GLU A 1 129 ? -15.095 -15.125 -5.305 1.00 62.88 129 GLU A O 1
ATOM 1002 N N . PHE A 1 130 ? -15.342 -13.544 -3.734 1.00 61.41 130 PHE A N 1
ATOM 1003 C CA . PHE A 1 130 ? -16.781 -13.366 -3.908 1.00 61.41 130 PHE A CA 1
ATOM 1004 C C . PHE A 1 130 ? -17.164 -12.211 -4.847 1.00 61.41 130 PHE A C 1
ATOM 1006 O O . PHE A 1 130 ? -18.320 -12.152 -5.261 1.00 61.41 130 PHE A O 1
ATOM 1013 N N . LEU A 1 131 ? -16.248 -11.291 -5.194 1.00 62.34 131 LEU A N 1
ATOM 1014 C CA . LEU A 1 131 ? -16.548 -10.082 -5.989 1.00 62.34 131 LEU A CA 1
ATOM 1015 C C . LEU A 1 131 ? -15.516 -9.808 -7.109 1.00 62.34 131 LEU A C 1
ATOM 1017 O O . LEU A 1 131 ? -14.898 -8.739 -7.147 1.00 62.34 131 LEU A O 1
ATOM 1021 N N . PRO A 1 132 ? -15.346 -10.730 -8.074 1.00 61.72 132 PRO A N 1
ATOM 1022 C CA . PRO A 1 132 ? -14.312 -10.629 -9.107 1.00 61.72 132 PRO A CA 1
ATOM 1023 C C . PRO A 1 132 ? -14.524 -9.476 -10.101 1.00 61.72 132 PRO A C 1
ATOM 1025 O O . PRO A 1 132 ? -13.574 -9.044 -10.747 1.00 61.72 132 PRO A O 1
ATOM 1028 N N . GLU A 1 133 ? -15.739 -8.950 -10.241 1.00 60.09 133 GLU A N 1
ATOM 1029 C CA . GLU A 1 133 ? -16.099 -7.953 -11.263 1.00 60.09 133 GLU A CA 1
ATOM 1030 C C . GLU A 1 133 ? -15.388 -6.600 -11.068 1.00 60.09 133 GLU A C 1
ATOM 1032 O O . GLU A 1 133 ? -14.955 -5.970 -12.035 1.00 60.09 133 GLU A O 1
ATOM 1037 N N . PHE A 1 134 ? -15.169 -6.180 -9.819 1.00 52.69 134 PHE A N 1
ATOM 1038 C CA . PHE A 1 134 ? -14.527 -4.897 -9.496 1.00 52.69 134 PHE A CA 1
ATOM 1039 C C . PHE A 1 134 ? -13.006 -4.892 -9.728 1.00 52.69 134 PHE A C 1
ATOM 1041 O O . PHE A 1 134 ? -12.388 -3.847 -9.950 1.00 52.69 134 PHE A O 1
ATOM 1048 N N . LYS A 1 135 ? -12.401 -6.078 -9.748 1.00 56.03 135 LYS A N 1
ATOM 1049 C CA . LYS A 1 135 ? -10.966 -6.316 -9.930 1.00 56.03 135 LYS A CA 1
ATOM 1050 C C . LYS A 1 135 ? -10.448 -5.859 -11.294 1.00 56.03 135 LYS A C 1
ATOM 1052 O O . LYS A 1 135 ? -9.322 -5.371 -11.406 1.00 56.03 135 LYS A O 1
ATOM 1057 N N . TYR A 1 136 ? -11.265 -6.035 -12.331 1.00 57.88 136 TYR A N 1
ATOM 1058 C CA . TYR A 1 136 ? -10.864 -5.826 -13.723 1.00 57.88 136 TYR A CA 1
ATOM 1059 C C . TYR A 1 136 ? -10.854 -4.353 -14.137 1.00 57.88 136 TYR A C 1
ATOM 1061 O O . TYR A 1 136 ? -10.091 -3.984 -15.025 1.00 57.88 136 TYR A O 1
ATOM 1069 N N . GLN A 1 137 ? -11.650 -3.501 -13.486 1.00 51.00 137 GLN A N 1
ATOM 1070 C CA . GLN A 1 137 ? -11.783 -2.092 -13.873 1.00 51.00 137 GLN A CA 1
ATOM 1071 C C . GLN A 1 137 ? -10.783 -1.168 -13.166 1.00 51.00 137 GLN A C 1
ATOM 1073 O O . GLN A 1 137 ? -10.277 -0.229 -13.775 1.00 51.00 137 GLN A O 1
ATOM 1078 N N . SER A 1 138 ? -10.474 -1.414 -11.890 1.00 48.84 138 SER A N 1
ATOM 1079 C CA . SER A 1 138 ? -9.632 -0.512 -11.082 1.00 48.84 138 SER A CA 1
ATOM 1080 C C . SER A 1 138 ? -8.167 -0.954 -10.961 1.00 48.84 138 SER A C 1
ATOM 1082 O O . SER A 1 138 ? -7.335 -0.202 -10.446 1.00 48.84 138 SER A O 1
ATOM 1084 N N . GLY A 1 139 ? -7.840 -2.153 -11.452 1.00 62.16 139 GLY A N 1
ATOM 1085 C CA . GLY A 1 139 ? -6.575 -2.833 -11.184 1.00 62.16 139 GLY A CA 1
ATOM 1086 C C . GLY A 1 139 ? -6.591 -3.506 -9.809 1.00 62.16 139 GLY A C 1
ATOM 1087 O O . GLY A 1 139 ? -6.991 -2.896 -8.815 1.00 62.16 139 GLY A O 1
ATOM 1088 N N . LYS A 1 140 ? -6.144 -4.770 -9.765 1.00 72.00 140 LYS A N 1
ATOM 1089 C CA . LYS A 1 140 ? -6.265 -5.669 -8.601 1.00 72.00 140 LYS A CA 1
ATOM 1090 C C . LYS A 1 140 ? -5.821 -4.999 -7.295 1.00 72.00 140 LYS A C 1
ATOM 1092 O O . LYS A 1 140 ? -6.601 -4.868 -6.363 1.00 72.00 140 LYS A O 1
ATOM 1097 N N . GLU A 1 141 ? -4.587 -4.506 -7.255 1.00 73.06 141 GLU A N 1
ATOM 1098 C CA . GLU A 1 141 ? -3.960 -3.999 -6.026 1.00 73.06 141 GLU A CA 1
ATOM 1099 C C . GLU A 1 141 ? -4.615 -2.723 -5.489 1.00 73.06 141 GLU A C 1
ATOM 1101 O O . GLU A 1 141 ? -4.866 -2.614 -4.288 1.00 73.06 141 GLU A O 1
ATOM 1106 N N . LYS A 1 142 ? -4.965 -1.783 -6.377 1.00 78.56 142 LYS A N 1
ATOM 1107 C CA . LYS A 1 142 ? -5.649 -0.539 -5.994 1.00 78.56 142 LYS A CA 1
ATOM 1108 C C . LYS A 1 142 ? -7.006 -0.827 -5.371 1.00 78.56 142 LYS A C 1
ATOM 1110 O O . LYS A 1 142 ? -7.321 -0.262 -4.328 1.00 78.56 142 LYS A O 1
ATOM 1115 N N . PHE A 1 143 ? -7.772 -1.729 -5.984 1.00 80.69 143 PHE A N 1
ATOM 1116 C CA . PHE A 1 143 ? -9.067 -2.146 -5.461 1.00 80.69 143 PHE A CA 1
ATOM 1117 C C . PHE A 1 143 ? -8.937 -2.711 -4.041 1.00 80.69 143 PHE A C 1
ATOM 1119 O O . PHE A 1 143 ? -9.656 -2.278 -3.141 1.00 80.69 143 PHE A O 1
ATOM 1126 N N . TYR A 1 144 ? -7.972 -3.602 -3.805 1.00 82.00 144 TYR A N 1
ATOM 1127 C CA . TYR A 1 144 ? -7.788 -4.208 -2.488 1.00 82.00 144 TYR A CA 1
ATOM 1128 C C . TYR A 1 144 ? -7.359 -3.214 -1.414 1.00 82.00 144 TYR A C 1
ATOM 1130 O O . TYR A 1 144 ? -7.884 -3.251 -0.304 1.00 82.00 144 TYR A O 1
ATOM 1138 N N . PHE A 1 145 ? -6.456 -2.287 -1.731 1.00 86.44 145 PHE A N 1
ATOM 1139 C CA . PHE A 1 145 ? -6.045 -1.260 -0.773 1.00 86.44 145 PHE A CA 1
ATOM 1140 C C . PHE A 1 145 ? -7.192 -0.300 -0.450 1.00 86.44 145 PHE A C 1
ATOM 1142 O O . PHE A 1 145 ? -7.384 0.059 0.713 1.00 86.44 145 PHE A O 1
ATOM 1149 N N . THR A 1 146 ? -8.015 0.057 -1.442 1.00 84.50 146 THR A N 1
ATOM 1150 C CA . THR A 1 146 ? -9.241 0.832 -1.214 1.00 84.50 146 THR A CA 1
ATOM 1151 C C . THR A 1 146 ? -10.232 0.070 -0.336 1.00 84.50 146 THR A C 1
ATOM 1153 O O . THR A 1 146 ? -10.741 0.637 0.628 1.00 84.50 146 THR A O 1
ATOM 1156 N N . MET A 1 147 ? -10.475 -1.213 -0.607 1.00 83.81 147 MET A N 1
ATOM 1157 C CA . MET A 1 147 ? -11.367 -2.043 0.208 1.00 83.81 147 MET A CA 1
ATOM 1158 C C . MET A 1 147 ? -10.853 -2.213 1.638 1.00 83.81 147 MET A C 1
ATOM 1160 O O . MET A 1 147 ? -11.646 -2.148 2.572 1.00 83.81 147 MET A O 1
ATOM 1164 N N . ALA A 1 148 ? -9.540 -2.359 1.831 1.00 88.38 148 ALA A N 1
ATOM 1165 C CA . ALA A 1 148 ? -8.940 -2.443 3.160 1.00 88.38 148 ALA A CA 1
ATOM 1166 C C . ALA A 1 148 ? -9.134 -1.133 3.928 1.00 88.38 148 ALA A C 1
ATOM 1168 O O . ALA A 1 148 ? -9.588 -1.149 5.071 1.00 88.38 148 ALA A O 1
ATOM 1169 N N . LEU A 1 149 ? -8.885 0.008 3.278 1.00 88.62 149 LEU A N 1
ATOM 1170 C CA . LEU A 1 149 ? -9.104 1.332 3.856 1.00 88.62 149 LEU A CA 1
ATOM 1171 C C . LEU A 1 149 ? -10.570 1.554 4.253 1.00 88.62 149 LEU A C 1
ATOM 1173 O O . LEU A 1 149 ? -10.847 1.980 5.375 1.00 88.62 149 LEU A O 1
ATOM 1177 N N . LEU A 1 150 ? -11.512 1.253 3.354 1.00 85.75 150 LEU A N 1
ATOM 1178 C CA . LEU A 1 150 ? -12.947 1.393 3.613 1.00 85.75 150 LEU A CA 1
ATOM 1179 C C . LEU A 1 150 ? -13.413 0.425 4.703 1.00 85.75 150 LEU A C 1
ATOM 1181 O O . LEU A 1 150 ? -14.148 0.822 5.604 1.00 85.75 150 LEU A O 1
ATOM 1185 N N . GLY A 1 151 ? -12.947 -0.821 4.665 1.00 83.19 151 GLY A N 1
ATOM 1186 C CA . GLY A 1 151 ? -13.230 -1.817 5.690 1.00 83.19 151 GLY A CA 1
ATOM 1187 C C . GLY A 1 151 ? -12.747 -1.379 7.074 1.00 83.19 151 GLY A C 1
ATOM 1188 O O . GLY A 1 151 ? -13.473 -1.527 8.053 1.00 83.19 151 GLY A O 1
ATOM 1189 N N . GLY A 1 152 ? -11.571 -0.754 7.157 1.00 85.81 152 GLY A N 1
ATOM 1190 C CA . GLY A 1 152 ? -11.096 -0.112 8.381 1.00 85.81 152 GLY A CA 1
ATOM 1191 C C . GLY A 1 152 ? -11.979 1.059 8.822 1.00 85.81 152 GLY A C 1
ATOM 1192 O O . GLY A 1 152 ? -12.350 1.160 9.992 1.00 85.81 152 GLY A O 1
ATOM 1193 N N . LEU A 1 153 ? -12.364 1.929 7.885 1.00 87.06 153 LEU A N 1
ATOM 1194 C CA . LEU A 1 153 ? -13.188 3.113 8.155 1.00 87.06 153 LEU A CA 1
ATOM 1195 C C . LEU A 1 153 ? -14.568 2.758 8.734 1.00 87.06 153 LEU A C 1
ATOM 1197 O O . LEU A 1 153 ? -15.046 3.449 9.635 1.00 87.06 153 LEU A O 1
ATOM 1201 N N . TYR A 1 154 ? -15.177 1.678 8.242 1.00 83.38 154 TYR A N 1
ATOM 1202 C CA . TYR A 1 154 ? -16.492 1.174 8.662 1.00 83.38 154 TYR A CA 1
ATOM 1203 C C . TYR A 1 154 ? -16.399 -0.069 9.562 1.00 83.38 154 TYR A C 1
ATOM 1205 O O . TYR A 1 154 ? -17.347 -0.849 9.683 1.00 83.38 154 TYR A O 1
ATOM 1213 N N . SER A 1 155 ? -15.243 -0.272 10.199 1.00 77.81 155 SER A N 1
ATOM 1214 C CA . SER A 1 155 ? -14.963 -1.444 11.035 1.00 77.81 155 SER A CA 1
ATOM 1215 C C . SER A 1 155 ? -15.953 -1.602 12.190 1.00 77.81 155 SER A C 1
ATOM 1217 O O . SER A 1 155 ? -16.340 -2.721 12.526 1.00 77.81 155 SER A O 1
ATOM 1219 N N . LYS A 1 156 ? -16.418 -0.490 12.769 1.00 73.44 156 LYS A N 1
ATOM 1220 C CA . LYS A 1 156 ? -17.398 -0.494 13.859 1.00 73.44 156 LYS A CA 1
ATOM 1221 C C . LYS A 1 156 ? -18.763 -1.005 13.395 1.00 73.44 156 LYS A C 1
ATOM 1223 O O . LYS A 1 156 ? -19.315 -1.904 14.018 1.00 73.44 156 LYS A O 1
ATOM 1228 N N . GLU A 1 157 ? -19.290 -0.476 12.296 1.00 75.56 157 GLU A N 1
ATOM 1229 C CA . GLU A 1 157 ? -20.565 -0.901 11.711 1.00 75.56 157 GLU A CA 1
ATOM 1230 C C . GLU A 1 157 ? -20.518 -2.375 11.295 1.00 75.56 157 GLU A C 1
ATOM 1232 O O . GLU A 1 157 ? -21.478 -3.124 11.498 1.00 75.56 157 GLU A O 1
ATOM 1237 N N . PHE A 1 158 ? -19.375 -2.812 10.765 1.00 67.19 158 PHE A N 1
ATOM 1238 C CA . PHE A 1 158 ? -19.127 -4.209 10.437 1.00 67.19 158 PHE A CA 1
ATOM 1239 C C . PHE A 1 158 ? -19.168 -5.109 11.684 1.00 67.19 158 PHE A C 1
ATOM 1241 O O . PHE A 1 158 ? -19.869 -6.124 11.682 1.00 67.19 158 PHE A O 1
ATOM 1248 N N . LEU A 1 159 ? -18.492 -4.720 12.771 1.00 65.75 159 LEU A N 1
ATOM 1249 C CA . LEU A 1 159 ? -18.512 -5.455 14.040 1.00 65.75 159 LEU A CA 1
ATOM 1250 C C . LEU A 1 159 ? -19.892 -5.474 14.699 1.00 65.75 159 LEU A C 1
ATOM 1252 O O . LEU A 1 159 ? -20.321 -6.522 15.176 1.00 65.75 159 LEU A O 1
ATOM 1256 N N . GLU A 1 160 ? -20.608 -4.352 14.715 1.00 70.12 160 GLU A N 1
ATOM 1257 C CA . GLU A 1 160 ? -21.966 -4.283 15.262 1.00 70.12 160 GLU A CA 1
ATOM 1258 C C . GLU A 1 160 ? -22.932 -5.176 14.472 1.00 70.12 160 GLU A C 1
ATOM 1260 O O . GLU A 1 160 ? -23.772 -5.864 15.055 1.00 70.12 160 GLU A O 1
ATOM 1265 N N . SER A 1 161 ? -22.792 -5.211 13.144 1.00 66.75 161 SER A N 1
ATOM 1266 C CA . SER A 1 161 ? -23.562 -6.097 12.268 1.00 66.75 161 SER A CA 1
ATOM 1267 C C . SER A 1 161 ? -23.239 -7.575 12.517 1.00 66.75 161 SER A C 1
ATOM 1269 O O . SER A 1 161 ? -24.151 -8.398 12.634 1.00 66.75 161 SER A O 1
ATOM 1271 N N . LEU A 1 162 ? -21.955 -7.920 12.674 1.00 61.88 162 LEU A N 1
ATOM 1272 C CA . LEU A 1 162 ? -21.512 -9.269 13.041 1.00 61.88 162 LEU A CA 1
ATOM 1273 C C . LEU A 1 162 ? -22.042 -9.692 14.412 1.00 61.88 162 LEU A C 1
ATOM 1275 O O . LEU A 1 162 ? -22.594 -10.783 14.534 1.00 61.88 162 LEU A O 1
ATOM 1279 N N . GLY A 1 163 ? -21.928 -8.824 15.418 1.00 64.50 163 GLY A N 1
ATOM 1280 C CA . GLY A 1 163 ? -22.413 -9.074 16.773 1.00 64.50 163 GLY A CA 1
ATOM 1281 C C . GLY A 1 163 ? -23.915 -9.342 16.801 1.00 64.50 163 GLY A C 1
ATOM 1282 O O . GLY A 1 163 ? -24.344 -10.352 17.352 1.00 64.50 163 GLY A O 1
ATOM 1283 N N . LYS A 1 164 ? -24.719 -8.516 16.117 1.00 68.56 164 LYS A N 1
ATOM 1284 C CA . LYS A 1 164 ? -26.172 -8.730 15.993 1.00 68.56 164 LYS A CA 1
ATOM 1285 C C . LYS A 1 164 ? -26.511 -10.070 15.338 1.00 68.56 164 LYS A C 1
ATOM 1287 O O . LYS A 1 164 ? -27.403 -10.765 15.812 1.00 68.56 164 LYS A O 1
ATOM 1292 N N . LYS A 1 165 ? -25.792 -10.462 14.280 1.00 61.44 165 LYS A N 1
ATOM 1293 C CA . LYS A 1 165 ? -26.008 -11.752 13.599 1.00 61.44 165 LYS A CA 1
ATOM 1294 C C . LYS A 1 165 ? -25.565 -12.955 14.437 1.00 61.44 165 LYS A C 1
ATOM 1296 O O . LYS A 1 165 ? -26.211 -13.997 14.367 1.00 61.44 165 LYS A O 1
ATOM 1301 N N . PHE A 1 166 ? -24.491 -12.832 15.216 1.00 56.34 166 PHE A N 1
ATOM 1302 C CA . PHE A 1 166 ? -24.023 -13.895 16.111 1.00 56.34 166 PHE A CA 1
ATOM 1303 C C . PHE A 1 166 ? -24.942 -14.080 17.320 1.00 56.34 166 PHE A C 1
ATOM 1305 O O . PHE A 1 166 ? -25.289 -15.214 17.636 1.00 56.34 166 PHE A O 1
ATOM 1312 N N . ILE A 1 167 ? -25.389 -12.985 17.941 1.00 54.97 167 ILE A N 1
ATOM 1313 C CA . ILE A 1 167 ? -26.352 -13.020 19.051 1.00 54.97 167 ILE A CA 1
ATOM 1314 C C . ILE A 1 167 ? -27.684 -13.606 18.571 1.00 54.97 16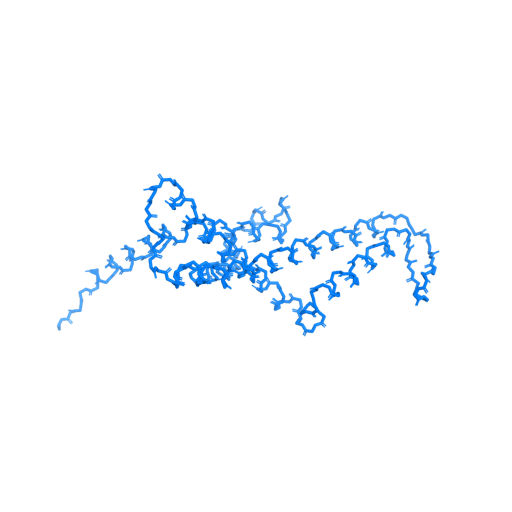7 ILE A C 1
ATOM 1316 O O . ILE A 1 167 ? -28.184 -14.547 19.174 1.00 54.97 167 ILE A O 1
ATOM 1320 N N . ALA A 1 168 ? -28.191 -13.163 17.414 1.00 55.78 168 ALA A N 1
ATOM 1321 C CA . ALA A 1 168 ? -29.403 -13.733 16.828 1.00 55.78 168 ALA A CA 1
ATOM 1322 C C . ALA A 1 168 ? -29.276 -15.239 16.526 1.00 55.78 168 ALA A C 1
ATOM 1324 O O . ALA A 1 168 ? -30.253 -15.967 16.650 1.00 55.78 168 ALA A O 1
ATOM 1325 N N . ARG A 1 169 ? -28.082 -15.732 16.157 1.00 54.16 169 ARG A N 1
ATOM 1326 C CA . ARG A 1 169 ? -27.839 -17.172 15.960 1.00 54.16 169 ARG A CA 1
ATOM 1327 C C . ARG A 1 169 ? -27.764 -17.959 17.270 1.00 54.16 169 ARG A C 1
ATOM 1329 O O . ARG A 1 169 ? -28.210 -19.105 17.290 1.00 54.16 169 ARG A O 1
ATOM 1336 N N . LEU A 1 170 ? -27.220 -17.369 18.334 1.00 50.72 170 LEU A N 1
ATOM 1337 C CA . LEU A 1 170 ? -27.175 -17.977 19.668 1.00 50.72 170 LEU A CA 1
ATOM 1338 C C . LEU A 1 170 ? -28.578 -18.106 20.274 1.00 50.72 170 LEU A C 1
ATOM 1340 O O . LEU A 1 170 ? -28.898 -19.163 20.806 1.00 50.72 170 LEU A O 1
ATOM 1344 N N . ASP A 1 171 ? -29.442 -17.107 20.088 1.00 53.38 171 ASP A N 1
ATOM 1345 C CA . ASP A 1 171 ? -30.838 -17.166 20.549 1.00 53.38 171 ASP A CA 1
ATOM 1346 C C . ASP A 1 171 ? -31.691 -18.178 19.759 1.00 53.38 171 ASP A C 1
ATOM 1348 O O . ASP A 1 171 ? -32.662 -18.724 20.280 1.00 53.38 171 ASP A O 1
ATOM 1352 N N . THR A 1 172 ? -31.326 -18.486 18.508 1.00 54.66 172 THR A N 1
ATOM 1353 C CA . THR A 1 172 ? -32.022 -19.504 17.693 1.00 54.66 172 THR A CA 1
ATOM 1354 C C . THR A 1 172 ? -31.545 -20.935 17.918 1.00 54.66 172 THR A C 1
ATOM 1356 O O . THR A 1 172 ? -32.106 -21.851 17.317 1.00 54.66 172 THR A O 1
ATOM 1359 N N . ASN A 1 173 ? -30.527 -21.150 18.753 1.00 48.38 173 ASN A N 1
ATOM 1360 C CA . ASN A 1 173 ? -30.061 -22.486 19.101 1.00 48.38 173 ASN A CA 1
ATOM 1361 C C . ASN A 1 173 ? -30.483 -22.785 20.547 1.00 48.38 173 ASN A C 1
ATOM 1363 O O . ASN A 1 173 ? -29.663 -22.657 21.459 1.00 48.38 173 ASN A O 1
ATOM 1367 N N . PRO A 1 174 ? -31.762 -23.145 20.795 1.00 48.50 174 PRO A N 1
ATOM 1368 C CA . PRO A 1 174 ? -32.152 -23.621 22.103 1.00 48.50 174 PRO A CA 1
ATOM 1369 C C . PRO A 1 174 ? -31.355 -24.899 22.321 1.00 48.50 174 PRO A C 1
ATOM 1371 O O . PRO A 1 174 ? -31.585 -25.912 21.658 1.00 48.50 174 PRO A O 1
ATOM 1374 N N . THR A 1 175 ? -30.383 -24.845 23.225 1.00 49.03 175 THR A N 1
ATOM 1375 C CA . THR A 1 175 ? -29.856 -26.037 23.871 1.00 49.03 175 THR A CA 1
ATOM 1376 C C . THR A 1 175 ? -31.062 -26.780 24.420 1.00 49.03 175 THR A C 1
ATOM 1378 O O . THR A 1 175 ? -31.628 -26.391 25.443 1.00 49.03 175 THR A O 1
ATOM 1381 N N . LYS A 1 176 ? -31.523 -27.779 23.662 1.00 39.44 176 LYS A N 1
ATOM 1382 C CA . LYS A 1 176 ? -32.506 -28.740 24.133 1.00 39.44 176 LYS A CA 1
ATOM 1383 C C . LYS A 1 176 ? -31.888 -29.412 25.363 1.00 39.44 176 LYS A C 1
ATOM 1385 O O . LYS A 1 176 ? -30.757 -29.889 25.234 1.00 39.44 176 LYS A O 1
ATOM 1390 N N . PRO A 1 177 ? -32.568 -29.390 26.521 1.00 50.41 177 PRO A N 1
ATOM 1391 C CA . PRO A 1 177 ? -32.201 -30.249 27.636 1.00 50.41 177 PRO A CA 1
ATOM 1392 C C . PRO A 1 177 ? -32.287 -31.727 27.237 1.00 50.41 177 PRO A C 1
ATOM 1394 O O . PRO A 1 177 ? -33.074 -32.052 26.313 1.00 50.41 177 PRO A O 1
#

Secondary structure (DSSP, 8-state):
-HHHHHHHHHHHHHHHHHHHHHHHHHHHHHHHHHHSPP--EE-TTS-EESSHHHHHHHHHHHHHHHH-THHHHS-HHHHHHHHHHHHHHHHHHHHHHHHHHHH-PPPPS-TTHHHHHHHHHHHHHHHHTT-THHHHHH-HHHHHHHHHHHHHHTHHHHHHHHHHHHHHHHHT-----